Protein AF-A0A3Q9XRJ2-F1 (afdb_monomer)

Sequence (169 aa):
MLIQPLQMLGHSFYVAASRLKDELLIVVTNKNPKKAISSYKTRWEIETLFACLKTRGFCLEDTHLTYTDRIEKLIFALSIAFYWAYKLGNIAANVVPISIKKHGRKAKSLFRYGLDKIRKILLGTPRCFNLFLWLLKLFGPLLSSSIPKRFFYEKIIFRPVQRQMDKVK

Structure (mmCIF, N/CA/C/O backbone):
data_AF-A0A3Q9XRJ2-F1
#
_entry.id   AF-A0A3Q9XRJ2-F1
#
loop_
_atom_site.group_PDB
_atom_site.id
_atom_site.type_symbol
_atom_site.label_atom_id
_atom_site.label_alt_id
_atom_site.label_comp_id
_atom_site.label_asym_id
_atom_site.label_entity_id
_atom_site.label_seq_id
_atom_site.pdbx_PDB_ins_code
_atom_site.Cartn_x
_atom_site.Cartn_y
_atom_site.Cartn_z
_atom_site.occupancy
_atom_site.B_iso_or_equiv
_atom_site.auth_seq_id
_atom_site.auth_comp_id
_atom_site.auth_asym_id
_atom_site.auth_atom_id
_atom_site.pdbx_PDB_model_num
ATOM 1 N N . MET A 1 1 ? -18.369 5.147 24.229 1.00 54.75 1 MET A N 1
ATOM 2 C CA . MET A 1 1 ? -17.727 3.820 24.119 1.00 54.75 1 MET A CA 1
ATOM 3 C C . MET A 1 1 ? -18.483 2.893 25.044 1.00 54.75 1 MET A C 1
ATOM 5 O O . MET A 1 1 ? -18.573 3.226 26.218 1.00 54.75 1 MET A O 1
ATOM 9 N N . LEU A 1 2 ? -19.090 1.819 24.538 1.00 56.78 2 LEU A N 1
ATOM 10 C CA . LEU A 1 2 ? -19.786 0.876 25.415 1.00 56.78 2 LEU A CA 1
ATOM 11 C C . LEU A 1 2 ? -18.730 0.020 26.122 1.00 56.78 2 LEU A C 1
ATOM 13 O O . LEU A 1 2 ? -17.902 -0.615 25.473 1.00 56.78 2 LEU A O 1
ATOM 17 N N . ILE A 1 3 ? -18.701 0.106 27.452 1.00 62.06 3 ILE A N 1
ATOM 18 C CA . ILE A 1 3 ? -17.702 -0.566 28.299 1.00 62.06 3 ILE A CA 1
ATOM 19 C C . ILE A 1 3 ? -18.077 -2.044 28.491 1.00 62.06 3 ILE A C 1
ATOM 21 O O . ILE A 1 3 ? -17.208 -2.882 28.719 1.00 62.06 3 ILE A O 1
ATOM 25 N N . GLN A 1 4 ? -19.362 -2.370 28.342 1.00 76.25 4 GLN A N 1
ATOM 26 C CA . GLN A 1 4 ? -19.879 -3.725 28.475 1.00 76.25 4 GLN A CA 1
ATOM 27 C C . GLN A 1 4 ? -19.896 -4.450 27.119 1.00 76.25 4 GLN A C 1
ATOM 29 O O . GLN A 1 4 ? -20.241 -3.835 26.104 1.00 76.25 4 GLN A O 1
ATOM 34 N N . PRO A 1 5 ? -19.510 -5.738 27.087 1.00 81.06 5 PRO A N 1
ATOM 35 C CA . PRO A 1 5 ? -19.617 -6.556 25.889 1.00 81.06 5 PRO A CA 1
ATOM 36 C C . PRO A 1 5 ? -21.085 -6.796 25.512 1.00 81.06 5 PRO A C 1
ATOM 38 O O . PRO A 1 5 ? -21.906 -7.145 26.357 1.00 81.06 5 PRO A O 1
ATOM 41 N N . LEU A 1 6 ? -21.396 -6.634 24.228 1.00 85.62 6 LEU A N 1
ATOM 42 C CA . LEU A 1 6 ? -22.689 -6.938 23.630 1.00 85.62 6 LEU A CA 1
ATOM 43 C C . LEU A 1 6 ? -22.724 -8.408 23.196 1.00 85.62 6 LEU A C 1
ATOM 45 O O . LEU A 1 6 ? -21.796 -8.887 22.545 1.00 85.62 6 LEU A O 1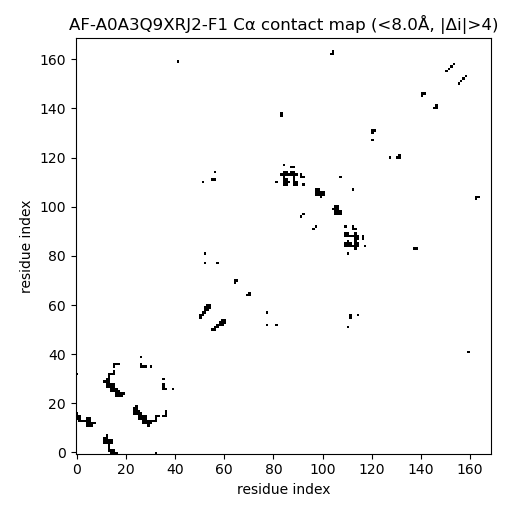
ATOM 49 N N . GLN A 1 7 ? -23.811 -9.104 23.517 1.00 87.88 7 GLN A N 1
ATOM 50 C CA . GLN A 1 7 ? -24.069 -10.458 23.030 1.00 87.88 7 GLN A CA 1
ATOM 51 C C . GLN A 1 7 ? -24.844 -10.389 21.711 1.00 87.88 7 GLN A C 1
ATOM 53 O O . GLN A 1 7 ? -25.928 -9.811 21.655 1.00 87.88 7 GLN A O 1
ATOM 58 N N . MET A 1 8 ? -24.302 -10.984 20.651 1.00 83.94 8 MET A N 1
ATOM 59 C CA . MET A 1 8 ? -24.989 -11.170 19.369 1.00 83.94 8 MET A CA 1
ATOM 60 C C . MET A 1 8 ? -24.726 -12.582 18.857 1.00 83.94 8 MET A C 1
ATOM 62 O O . MET A 1 8 ? -23.575 -13.001 18.777 1.00 83.94 8 MET A O 1
ATOM 66 N N . LEU A 1 9 ? -25.788 -13.306 18.487 1.00 85.69 9 LEU A N 1
ATOM 67 C CA . LEU A 1 9 ? -25.703 -14.659 17.913 1.00 85.69 9 LEU A CA 1
ATOM 68 C C . LEU A 1 9 ? -24.860 -15.642 18.759 1.00 85.69 9 LEU A C 1
ATOM 70 O O . LEU A 1 9 ? -24.121 -16.451 18.215 1.00 85.69 9 LEU A O 1
ATOM 74 N N . GLY A 1 10 ? -24.927 -15.548 20.092 1.00 88.12 10 GLY A N 1
ATOM 75 C CA . GLY A 1 10 ? -24.152 -16.406 21.003 1.00 88.12 10 GLY A CA 1
ATOM 76 C C . GLY A 1 10 ? -22.672 -16.029 21.152 1.00 88.12 10 GLY A C 1
ATOM 77 O O . GLY A 1 10 ? -21.912 -16.756 21.789 1.00 88.12 10 GLY A O 1
ATOM 78 N N . HIS A 1 11 ? -22.251 -14.893 20.591 1.00 87.69 11 HIS A N 1
ATOM 79 C CA . HIS A 1 11 ? -20.883 -14.399 20.675 1.00 87.69 11 HIS A CA 1
ATOM 80 C C . HIS A 1 11 ? -20.816 -13.013 21.329 1.00 87.69 11 HIS A C 1
ATOM 82 O O . HIS A 1 11 ? -21.692 -12.166 21.158 1.00 87.69 11 HIS A O 1
ATOM 88 N N . SER A 1 12 ? -19.728 -12.785 22.066 1.00 88.50 12 SER A N 1
ATOM 89 C CA . SER A 1 12 ? -19.450 -11.540 22.781 1.00 88.50 12 SER A CA 1
ATOM 90 C C . SER A 1 12 ? -18.613 -10.590 21.923 1.00 88.50 12 SER A C 1
ATOM 92 O O . SER A 1 12 ? -17.523 -10.950 21.466 1.00 88.50 12 SER A O 1
ATOM 94 N N . PHE A 1 13 ? -19.100 -9.365 21.729 1.00 90.81 13 PHE A N 1
ATOM 95 C CA . PHE A 1 13 ? -18.427 -8.325 20.956 1.00 90.81 13 PHE A CA 1
ATOM 96 C C . PHE A 1 13 ? -18.375 -7.002 21.710 1.00 90.81 13 PHE A C 1
ATOM 98 O O . PHE A 1 13 ? -19.227 -6.680 22.529 1.00 90.81 13 PHE A O 1
ATOM 105 N N . TYR A 1 14 ? -17.398 -6.177 21.366 1.00 91.06 14 TYR A N 1
ATOM 106 C CA . TYR A 1 14 ? -17.334 -4.788 21.783 1.00 91.06 14 TYR A CA 1
ATOM 107 C C . TYR A 1 14 ? -17.659 -3.863 20.616 1.00 91.06 14 TYR A C 1
ATOM 109 O O . TYR A 1 14 ? -17.304 -4.131 19.465 1.00 91.06 14 TYR A O 1
ATOM 117 N N . VAL A 1 15 ? -18.285 -2.732 20.934 1.00 90.31 15 VAL A N 1
ATOM 118 C CA . VAL A 1 15 ? -18.629 -1.697 19.959 1.00 90.31 15 VAL A CA 1
ATOM 119 C C . VAL A 1 15 ? -17.835 -0.432 20.259 1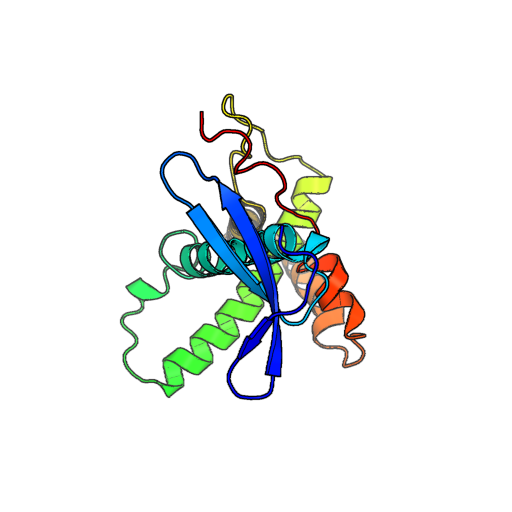.00 90.31 15 VAL A C 1
ATOM 121 O O . VAL A 1 15 ? -17.920 0.151 21.346 1.00 90.31 15 VAL A O 1
ATOM 124 N N . ALA A 1 16 ? -17.067 0.013 19.272 1.00 90.44 16 ALA A N 1
ATOM 125 C CA . ALA A 1 16 ? -16.423 1.315 19.277 1.00 90.44 16 ALA A CA 1
ATOM 126 C C . ALA A 1 16 ? -17.099 2.212 18.242 1.00 90.44 16 ALA A C 1
ATOM 128 O O . ALA A 1 16 ? -17.382 1.780 17.131 1.00 90.44 16 ALA A O 1
ATOM 129 N N . ALA A 1 17 ? -17.331 3.470 18.598 1.00 89.69 17 ALA A N 1
ATOM 130 C CA . ALA A 1 17 ? -17.894 4.455 17.690 1.00 89.69 17 ALA A CA 1
ATOM 131 C C . ALA A 1 17 ? -16.990 5.686 17.639 1.00 89.69 17 ALA A C 1
ATOM 133 O O . ALA A 1 17 ? -16.397 6.072 18.651 1.00 89.69 17 ALA A O 1
ATOM 134 N N . SER A 1 18 ? -16.878 6.293 16.464 1.00 88.75 18 SER A N 1
ATOM 135 C CA . SER A 1 18 ? -16.152 7.541 16.246 1.00 88.75 18 SER A CA 1
ATOM 136 C C . SER A 1 18 ? -16.951 8.416 15.291 1.00 88.75 18 SER A C 1
ATOM 138 O O . SER A 1 18 ? -17.490 7.926 14.302 1.00 88.75 18 SER A O 1
ATOM 140 N N . ARG A 1 19 ? -17.053 9.709 15.598 1.00 87.56 19 ARG A N 1
ATOM 141 C CA . ARG A 1 19 ? -17.748 10.662 14.736 1.00 87.56 19 ARG A CA 1
ATOM 142 C C . ARG A 1 19 ? -16.793 11.135 13.644 1.00 87.56 19 ARG A C 1
ATOM 144 O O . ARG A 1 19 ? -15.722 11.661 13.951 1.00 87.56 19 ARG A O 1
ATOM 151 N N . LEU A 1 20 ? -17.163 10.894 12.391 1.00 85.56 20 LEU A N 1
ATOM 152 C CA . LEU A 1 20 ? -16.567 11.541 11.227 1.00 85.56 20 LEU A CA 1
ATOM 153 C C . LEU A 1 20 ? -17.281 12.884 10.994 1.00 85.56 20 LEU A C 1
ATOM 155 O O . LEU A 1 20 ? -18.147 13.252 11.784 1.00 85.56 20 LEU A O 1
ATOM 159 N N . LYS A 1 21 ? -16.906 13.635 9.951 1.00 81.81 21 LYS A N 1
ATOM 160 C CA . LYS A 1 21 ? -17.477 14.968 9.689 1.00 81.81 21 LYS A CA 1
ATOM 161 C C . LYS A 1 21 ? -19.006 14.980 9.702 1.00 81.81 21 LYS A C 1
ATOM 163 O O . LYS A 1 21 ? -19.585 15.702 10.502 1.00 81.81 21 LYS A O 1
ATOM 168 N N . ASP A 1 22 ? -19.611 14.109 8.899 1.00 87.06 22 ASP A N 1
ATOM 169 C CA . ASP A 1 22 ? -21.066 14.072 8.709 1.00 87.06 22 ASP A CA 1
ATOM 170 C C . ASP A 1 22 ? -21.670 12.691 9.016 1.00 87.06 22 ASP A C 1
ATOM 172 O O . ASP A 1 22 ? -22.878 12.499 8.944 1.00 87.06 22 ASP A O 1
ATOM 176 N N . GLU A 1 23 ? -20.840 11.719 9.410 1.00 91.44 23 GLU A N 1
ATOM 177 C CA . GLU A 1 23 ? -21.240 10.318 9.565 1.00 91.44 23 GLU A CA 1
ATOM 178 C C . GLU A 1 23 ? -20.731 9.713 10.878 1.00 91.44 23 GLU A C 1
ATOM 180 O O . GLU A 1 23 ? -19.680 10.088 11.411 1.00 91.44 23 GLU A O 1
ATOM 185 N N . LEU A 1 24 ? -21.467 8.732 11.403 1.00 90.31 24 LEU A N 1
ATOM 186 C CA . LEU A 1 24 ? -21.053 7.949 12.563 1.00 90.31 24 LEU A CA 1
ATOM 187 C C . LEU A 1 24 ? -20.388 6.648 12.101 1.00 90.31 24 LEU A C 1
ATOM 189 O O . LEU A 1 24 ? -21.045 5.761 11.562 1.00 90.31 24 LEU A O 1
ATOM 193 N N . LEU A 1 25 ? -19.091 6.501 12.369 1.00 89.94 25 LEU A N 1
ATOM 194 C CA . LEU A 1 25 ? -18.378 5.247 12.149 1.00 89.94 25 LEU A CA 1
ATOM 195 C C . LEU A 1 25 ? -18.583 4.329 13.355 1.00 89.94 25 LEU A C 1
ATOM 197 O O . LEU A 1 25 ? -18.107 4.633 14.452 1.00 89.94 25 LEU A O 1
ATOM 201 N N . ILE A 1 26 ? -19.227 3.185 13.136 1.00 91.06 26 ILE A N 1
ATOM 202 C CA . ILE A 1 26 ? -19.395 2.123 14.132 1.00 91.06 26 ILE A CA 1
ATOM 203 C C . ILE A 1 26 ? -18.502 0.944 13.743 1.00 91.06 26 ILE A C 1
ATOM 205 O O . ILE A 1 26 ? -18.545 0.459 12.615 1.00 91.06 26 ILE A O 1
ATOM 209 N N . VAL A 1 27 ? -17.680 0.481 14.681 1.00 90.88 27 VAL A N 1
ATOM 210 C CA . VAL A 1 27 ? -16.786 -0.667 14.519 1.00 90.88 27 VAL A CA 1
ATOM 211 C C . VAL A 1 27 ? -17.128 -1.707 15.575 1.00 90.88 27 VAL A C 1
ATOM 213 O O . VAL A 1 27 ? -17.023 -1.446 16.775 1.00 90.88 27 VAL A O 1
ATOM 216 N N . VAL A 1 28 ? -17.492 -2.901 15.115 1.00 91.50 28 VAL A N 1
ATOM 217 C CA . VAL A 1 28 ? -17.709 -4.080 15.959 1.00 91.50 28 VAL A CA 1
ATOM 218 C C . VAL A 1 28 ? -16.421 -4.894 15.993 1.00 91.50 28 VAL A C 1
ATOM 220 O O . VAL A 1 28 ? -15.804 -5.146 14.956 1.00 91.50 28 VAL A O 1
ATOM 223 N N . THR A 1 29 ? -15.967 -5.282 17.181 1.00 89.31 29 THR A N 1
ATOM 224 C CA . THR A 1 29 ? -14.734 -6.057 17.334 1.00 89.31 29 THR A CA 1
ATOM 225 C C . THR A 1 29 ? -14.829 -7.059 18.477 1.00 89.31 29 THR A C 1
ATOM 227 O O . THR A 1 29 ? -15.423 -6.783 19.510 1.00 89.31 29 THR A O 1
ATOM 230 N N . ASN A 1 30 ? -14.184 -8.212 18.324 1.00 90.25 30 ASN A N 1
ATOM 231 C CA . ASN A 1 30 ? -13.944 -9.161 19.414 1.00 90.25 30 ASN A CA 1
ATOM 232 C C . ASN A 1 30 ? -12.640 -8.861 20.188 1.00 90.25 30 ASN A C 1
ATOM 234 O O . ASN A 1 30 ? -12.224 -9.644 21.036 1.00 90.25 30 ASN A O 1
ATOM 238 N N . LYS A 1 31 ? -11.956 -7.753 19.871 1.00 86.88 31 LYS A N 1
ATOM 239 C CA . LYS A 1 31 ? -10.696 -7.329 20.501 1.00 86.88 31 LYS A CA 1
ATOM 240 C C . LYS A 1 31 ? -10.913 -6.127 21.417 1.00 86.88 31 LYS A C 1
ATOM 242 O O . LYS A 1 31 ? -12.016 -5.615 21.560 1.00 86.88 31 LYS A O 1
ATOM 247 N N . ASN A 1 32 ? -9.820 -5.643 22.013 1.00 85.19 32 ASN A N 1
ATOM 248 C CA . ASN A 1 32 ? -9.839 -4.466 22.874 1.00 85.19 32 ASN A CA 1
ATOM 249 C C . ASN A 1 32 ? -10.471 -3.256 22.147 1.00 85.19 32 ASN A C 1
ATOM 251 O O . ASN A 1 32 ? -9.881 -2.750 21.181 1.00 85.19 32 ASN A O 1
ATOM 255 N N . PRO A 1 33 ? -11.610 -2.731 22.637 1.00 85.19 33 PRO A N 1
ATOM 256 C CA . PRO A 1 33 ? -12.341 -1.676 21.949 1.00 85.19 33 PRO A CA 1
ATOM 257 C C . PRO A 1 33 ? -11.552 -0.364 21.865 1.00 85.19 33 PRO A C 1
ATOM 259 O O . PRO A 1 33 ? -11.765 0.418 20.939 1.00 85.19 33 PRO A O 1
ATOM 262 N N . LYS A 1 34 ? -10.581 -0.127 22.766 1.00 86.38 34 LYS A N 1
ATOM 263 C CA . LYS A 1 34 ? -9.723 1.079 22.752 1.00 86.38 34 LYS A CA 1
ATOM 264 C C . LYS A 1 34 ? -8.860 1.166 21.500 1.00 86.38 34 LYS A C 1
ATOM 266 O O . LYS A 1 34 ? -8.523 2.261 21.061 1.00 86.38 34 LYS A O 1
ATOM 271 N N . LYS A 1 35 ? -8.519 0.019 20.911 1.00 88.06 35 LYS A N 1
ATOM 272 C CA . LYS A 1 35 ? -7.726 -0.068 19.679 1.00 88.06 35 LYS A CA 1
ATOM 273 C C . LYS A 1 35 ? -8.586 -0.316 18.437 1.00 88.06 35 LYS A C 1
ATOM 275 O O . LYS A 1 35 ? -8.052 -0.309 17.339 1.00 88.06 35 LYS A O 1
ATOM 280 N N . ALA A 1 36 ? -9.901 -0.498 18.575 1.00 89.19 36 ALA A N 1
ATOM 281 C CA . ALA A 1 36 ? -10.772 -0.875 17.461 1.00 89.19 36 ALA A CA 1
ATOM 282 C C . ALA A 1 36 ? -10.744 0.148 16.320 1.00 89.19 36 ALA A C 1
ATOM 284 O O . ALA A 1 36 ? -10.485 -0.210 15.176 1.00 89.19 36 ALA A O 1
ATOM 285 N N . ILE A 1 37 ? 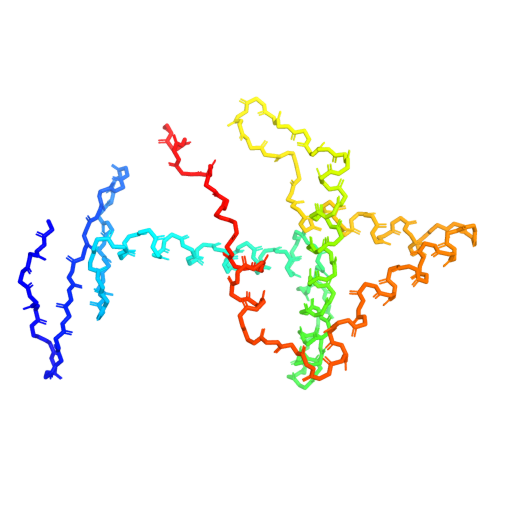-10.933 1.433 16.638 1.00 89.06 37 ILE A N 1
ATOM 286 C CA . ILE A 1 37 ? -10.931 2.507 15.636 1.00 89.06 37 ILE A CA 1
ATOM 287 C C . ILE A 1 37 ? -9.545 2.670 15.002 1.00 89.06 37 ILE A C 1
ATOM 289 O O . ILE A 1 37 ? -9.441 2.826 13.788 1.00 89.06 37 ILE A O 1
ATOM 293 N N . SER A 1 38 ? -8.466 2.620 15.792 1.00 87.12 38 SER A N 1
ATOM 294 C CA . SER A 1 38 ? -7.108 2.756 15.251 1.00 87.12 38 SER A CA 1
ATOM 295 C C . SER A 1 38 ? -6.720 1.573 14.366 1.00 87.12 38 SER A C 1
ATOM 297 O O . SER A 1 38 ? -6.127 1.785 13.314 1.00 87.12 38 SER A O 1
ATOM 299 N N . SER A 1 39 ? -7.107 0.352 14.733 1.00 87.25 39 SER A N 1
ATOM 300 C CA . SER A 1 39 ? -6.958 -0.826 13.880 1.00 87.25 39 SER A CA 1
ATOM 301 C C . SER A 1 39 ? -7.834 -0.739 12.632 1.00 87.25 39 SER A C 1
ATOM 303 O O . SER A 1 39 ? -7.371 -1.070 11.552 1.00 87.25 39 SER A O 1
ATOM 305 N N . TYR A 1 40 ? -9.065 -0.235 12.726 1.00 89.06 40 TYR A N 1
ATOM 306 C CA . TYR A 1 40 ? -9.929 -0.086 11.554 1.00 89.06 40 TYR A CA 1
ATOM 307 C C . TYR A 1 40 ? -9.359 0.901 10.525 1.00 89.06 40 TYR A C 1
ATOM 309 O O . TYR A 1 40 ? -9.543 0.723 9.323 1.00 89.06 40 TYR A O 1
ATOM 317 N N . LYS A 1 41 ? -8.587 1.905 10.964 1.00 85.00 41 LYS A N 1
ATOM 318 C CA . LYS A 1 41 ? -7.894 2.828 10.050 1.00 85.00 41 LYS A CA 1
ATOM 319 C C . LYS A 1 41 ? -6.906 2.120 9.116 1.00 85.00 41 LYS A C 1
ATOM 321 O O . LYS A 1 41 ? -6.728 2.598 7.999 1.00 85.00 41 LYS A O 1
ATOM 326 N N . THR A 1 42 ? -6.305 0.991 9.508 1.00 83.38 42 THR A N 1
ATOM 327 C CA . THR A 1 42 ? -5.382 0.258 8.619 1.00 83.38 42 THR A CA 1
ATOM 328 C C . THR A 1 42 ? -6.107 -0.420 7.453 1.00 83.38 42 THR A C 1
ATOM 330 O O . THR A 1 42 ? -5.475 -0.731 6.450 1.00 83.38 42 THR A O 1
ATOM 333 N N . ARG A 1 43 ? -7.443 -0.567 7.499 1.00 86.81 43 ARG A N 1
ATOM 334 C CA . ARG A 1 43 ? -8.253 -1.071 6.371 1.00 86.81 43 ARG A CA 1
ATOM 335 C C . ARG A 1 43 ? -8.003 -0.285 5.077 1.00 86.81 43 ARG A C 1
ATOM 337 O O . ARG A 1 43 ? -7.938 -0.876 4.002 1.00 86.81 43 ARG A O 1
ATOM 344 N N . TRP A 1 44 ? -7.807 1.032 5.180 1.00 81.25 44 TRP A N 1
ATOM 345 C CA . TRP A 1 44 ? -7.536 1.910 4.031 1.00 81.25 44 TRP A CA 1
ATOM 346 C C . TRP A 1 44 ? -6.219 1.598 3.302 1.00 81.25 44 TRP A C 1
ATOM 348 O O . TRP A 1 44 ? -6.020 2.023 2.160 1.00 81.25 44 TRP A O 1
ATOM 358 N N . GLU A 1 45 ? -5.305 0.845 3.915 1.00 83.50 45 GLU A N 1
ATOM 359 C CA . GLU A 1 45 ? -4.061 0.434 3.258 1.00 83.50 45 GLU A CA 1
ATOM 360 C C . GLU A 1 45 ? -4.336 -0.482 2.059 1.00 83.50 45 GLU A C 1
ATOM 362 O O . GLU A 1 45 ? -3.660 -0.369 1.034 1.00 83.50 45 GLU A O 1
ATOM 367 N N . ILE A 1 46 ? -5.389 -1.304 2.131 1.00 84.69 46 ILE A N 1
ATOM 368 C CA . ILE A 1 46 ? -5.806 -2.188 1.036 1.00 84.69 46 ILE A CA 1
ATOM 369 C C . ILE A 1 46 ? -6.293 -1.374 -0.172 1.00 84.69 46 ILE A C 1
ATOM 371 O O . ILE A 1 46 ? -5.925 -1.677 -1.304 1.00 84.69 46 ILE A O 1
ATOM 375 N N . GLU A 1 4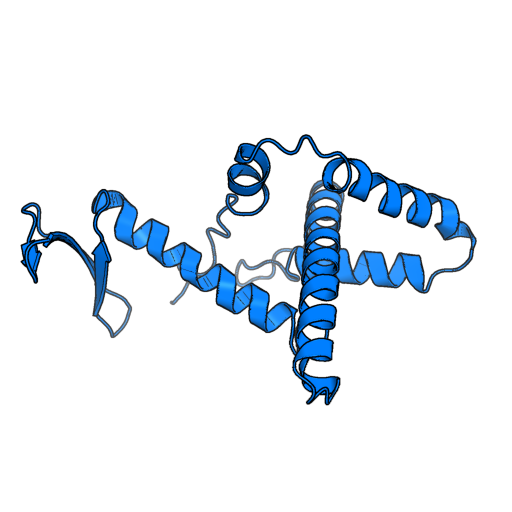7 ? -7.040 -0.286 0.045 1.00 87.56 47 GLU A N 1
ATOM 376 C CA . GLU A 1 47 ? -7.451 0.626 -1.037 1.00 87.56 47 GLU A CA 1
ATOM 377 C C . GLU A 1 47 ? -6.227 1.251 -1.723 1.00 87.56 47 GLU A C 1
ATOM 379 O O . GLU A 1 47 ? -6.173 1.399 -2.948 1.00 87.56 47 GLU A O 1
ATOM 384 N N . THR A 1 48 ? -5.194 1.569 -0.936 1.00 87.25 48 THR A N 1
ATOM 385 C CA . THR A 1 48 ? -3.934 2.084 -1.477 1.00 87.25 48 THR A CA 1
ATOM 386 C C . THR A 1 48 ? -3.223 1.036 -2.325 1.00 87.25 48 THR A C 1
ATOM 388 O O . THR A 1 48 ? -2.770 1.376 -3.423 1.00 87.25 48 THR A O 1
ATOM 391 N N . LEU A 1 49 ? -3.165 -0.212 -1.852 1.00 88.75 49 LEU A N 1
ATOM 392 C CA . LEU A 1 49 ? -2.598 -1.347 -2.578 1.00 88.75 49 LEU A CA 1
ATOM 393 C C . LEU A 1 49 ? -3.334 -1.584 -3.900 1.00 88.75 49 LEU A C 1
ATOM 395 O O . LEU A 1 49 ? -2.688 -1.591 -4.946 1.00 88.75 49 LEU A O 1
ATOM 399 N N . PHE A 1 50 ? -4.667 -1.673 -3.890 1.00 89.44 50 PHE A N 1
ATOM 400 C CA . PHE A 1 50 ? -5.445 -1.872 -5.116 1.00 89.44 50 PHE A CA 1
ATOM 401 C C . PHE A 1 50 ? -5.240 -0.746 -6.119 1.00 89.44 50 PHE A C 1
ATOM 403 O O . PHE A 1 50 ? -5.008 -1.000 -7.299 1.00 89.44 50 PHE A O 1
ATOM 410 N N . ALA A 1 51 ? -5.230 0.503 -5.665 1.00 89.44 51 ALA A N 1
ATOM 411 C CA . ALA A 1 51 ? -4.966 1.614 -6.562 1.00 89.44 51 ALA A CA 1
ATOM 412 C C . ALA A 1 51 ? -3.532 1.582 -7.137 1.00 89.44 51 ALA A C 1
ATOM 414 O O . ALA A 1 51 ? -3.329 2.031 -8.262 1.00 89.44 51 ALA A O 1
ATOM 415 N N . CYS A 1 52 ? -2.539 1.056 -6.407 1.00 91.81 52 CYS A N 1
ATOM 416 C CA . CYS A 1 52 ? -1.182 0.826 -6.924 1.00 91.81 52 CYS A CA 1
ATOM 417 C C . CYS A 1 52 ? -1.103 -0.326 -7.940 1.00 91.81 52 CYS A C 1
ATOM 419 O O . CYS A 1 52 ? -0.310 -0.234 -8.876 1.00 91.81 52 CYS A O 1
ATOM 421 N N . LEU A 1 53 ? -1.903 -1.383 -7.781 1.00 90.50 53 LEU A N 1
ATOM 422 C CA . LEU A 1 53 ? -1.994 -2.472 -8.763 1.00 90.50 53 LEU A CA 1
ATOM 423 C C . LEU A 1 53 ? -2.668 -2.015 -10.065 1.00 90.50 53 LEU A C 1
ATOM 425 O O . LEU A 1 53 ? -2.257 -2.414 -11.150 1.00 90.50 53 LEU A O 1
ATOM 429 N N . LYS A 1 54 ? -3.666 -1.139 -9.953 1.00 89.81 54 LYS A N 1
ATOM 430 C CA . LYS A 1 54 ? -4.397 -0.543 -11.076 1.00 89.81 54 LYS A CA 1
ATOM 431 C C . LYS A 1 54 ? -3.633 0.663 -11.653 1.00 89.81 54 LYS A C 1
ATOM 433 O O . LYS A 1 54 ? -2.414 0.635 -11.834 1.00 89.81 54 LYS A O 1
ATOM 438 N N . THR A 1 55 ? -4.336 1.763 -11.893 1.00 87.69 55 THR A N 1
ATOM 439 C CA . THR A 1 55 ? -3.865 2.963 -12.599 1.00 87.69 55 THR A CA 1
ATOM 440 C C . THR A 1 55 ? -2.689 3.692 -11.936 1.00 87.69 55 THR A C 1
ATOM 442 O O . THR A 1 55 ? -1.907 4.364 -12.611 1.00 87.69 55 THR A O 1
ATOM 445 N N . ARG A 1 56 ? -2.482 3.566 -10.613 1.00 85.94 56 ARG A N 1
ATOM 446 C CA . ARG A 1 56 ? -1.374 4.256 -9.918 1.00 85.94 56 ARG A CA 1
ATOM 447 C C . ARG A 1 56 ? -0.072 3.462 -9.879 1.00 85.94 56 ARG A C 1
ATOM 449 O O . ARG A 1 56 ? 0.849 3.909 -9.181 1.00 85.94 56 ARG A O 1
ATOM 456 N N . GLY A 1 57 ? 0.072 2.374 -10.625 1.00 91.25 57 GLY A N 1
ATOM 457 C CA . GLY A 1 57 ? 1.344 1.655 -10.691 1.00 91.25 57 GLY A CA 1
ATOM 458 C C . GLY A 1 57 ? 1.448 0.690 -11.856 1.00 91.25 57 GLY A C 1
ATOM 459 O O . GLY A 1 57 ? 2.069 1.036 -12.861 1.00 91.25 57 GLY A O 1
ATOM 460 N N . PHE A 1 58 ? 0.916 -0.516 -11.670 1.00 90.81 58 PHE A N 1
ATOM 461 C CA . PHE A 1 58 ? 1.126 -1.639 -12.586 1.00 90.81 58 PHE A CA 1
ATOM 462 C C . PHE A 1 58 ? 0.126 -1.723 -13.737 1.00 90.81 58 PHE A C 1
ATOM 464 O O . PHE A 1 58 ? 0.354 -2.523 -14.636 1.00 90.81 58 PHE A O 1
ATOM 471 N N . CYS A 1 59 ? -0.921 -0.893 -13.738 1.00 91.88 59 CYS A N 1
ATOM 472 C CA . CYS A 1 59 ? -1.905 -0.840 -14.818 1.00 91.88 59 CYS A CA 1
ATOM 473 C C . CYS A 1 59 ? -2.563 -2.204 -15.083 1.00 91.88 59 CYS A C 1
ATOM 475 O O . CYS A 1 59 ? -2.790 -2.576 -16.227 1.00 91.88 59 CYS A O 1
ATOM 477 N N . LEU A 1 60 ? -2.867 -2.967 -14.023 1.00 90.38 60 LEU A N 1
ATOM 478 C CA . LEU A 1 60 ? -3.429 -4.319 -14.149 1.00 90.38 60 LEU A CA 1
ATOM 479 C C . LEU A 1 60 ? -4.706 -4.361 -15.012 1.00 90.38 60 LEU A C 1
ATOM 481 O O . LEU A 1 60 ? -4.893 -5.307 -15.769 1.00 90.38 60 LEU A O 1
ATOM 485 N N . GLU A 1 61 ? -5.549 -3.331 -14.940 1.00 89.31 61 GLU A N 1
ATOM 486 C CA . GLU A 1 61 ? -6.794 -3.235 -15.719 1.00 89.31 61 GLU A CA 1
ATOM 487 C C . GLU A 1 61 ? -6.550 -3.086 -17.233 1.00 89.31 61 GLU A C 1
ATOM 489 O O . GLU A 1 61 ? -7.372 -3.543 -18.021 1.00 89.31 61 GLU A O 1
ATOM 494 N N . ASP A 1 62 ? -5.387 -2.568 -17.642 1.00 91.44 62 ASP A N 1
ATOM 495 C CA . ASP A 1 62 ? -5.025 -2.359 -19.053 1.00 91.44 62 ASP A CA 1
ATOM 496 C C . ASP A 1 62 ? -4.519 -3.654 -19.725 1.00 91.44 62 ASP A C 1
ATOM 498 O O . ASP A 1 62 ? -4.244 -3.686 -20.922 1.00 91.44 62 ASP A O 1
ATOM 502 N N . THR A 1 63 ? -4.368 -4.748 -18.966 1.00 87.50 63 THR A N 1
ATOM 503 C CA . THR A 1 63 ? -3.853 -6.026 -19.493 1.00 87.50 63 THR A CA 1
ATOM 504 C C . THR A 1 63 ? -4.892 -6.834 -20.274 1.00 87.50 63 THR A C 1
ATOM 506 O O . THR A 1 63 ? -4.521 -7.799 -20.940 1.00 87.50 63 THR A O 1
ATOM 509 N N . HIS A 1 64 ? -6.181 -6.475 -20.177 1.00 89.81 64 HIS A N 1
ATOM 510 C CA . HIS A 1 64 ? -7.320 -7.179 -20.790 1.00 89.81 64 HIS A CA 1
ATOM 511 C C . HIS A 1 64 ? -7.349 -8.704 -20.545 1.00 89.81 64 HIS A C 1
ATOM 513 O O . HIS A 1 64 ? -7.967 -9.455 -21.301 1.00 89.81 64 HIS A O 1
ATOM 519 N N . LEU A 1 65 ? -6.689 -9.192 -19.487 1.00 89.88 65 LEU A N 1
ATOM 520 C CA . LEU A 1 65 ? -6.695 -10.611 -19.141 1.00 89.88 65 LEU A CA 1
ATOM 521 C C . LEU A 1 65 ? -8.071 -11.023 -18.617 1.00 89.88 65 LEU A C 1
ATOM 523 O O . LEU A 1 65 ? -8.553 -10.483 -17.627 1.00 89.88 65 LEU A O 1
ATOM 527 N N . THR A 1 66 ? -8.667 -12.023 -19.261 1.00 91.06 66 THR A N 1
ATOM 528 C CA . THR A 1 66 ? -9.984 -12.573 -18.904 1.00 91.06 66 THR A CA 1
ATOM 529 C C . THR A 1 66 ? -9.903 -13.963 -18.271 1.00 91.06 66 THR A C 1
ATOM 531 O O . THR A 1 66 ? -10.778 -14.342 -17.499 1.00 91.06 66 THR A O 1
ATOM 534 N N . TYR A 1 67 ? -8.841 -14.723 -18.555 1.00 94.38 67 TYR A N 1
ATOM 535 C CA . TYR A 1 67 ? -8.649 -16.079 -18.036 1.00 94.38 67 TYR A CA 1
ATOM 536 C C . TYR A 1 67 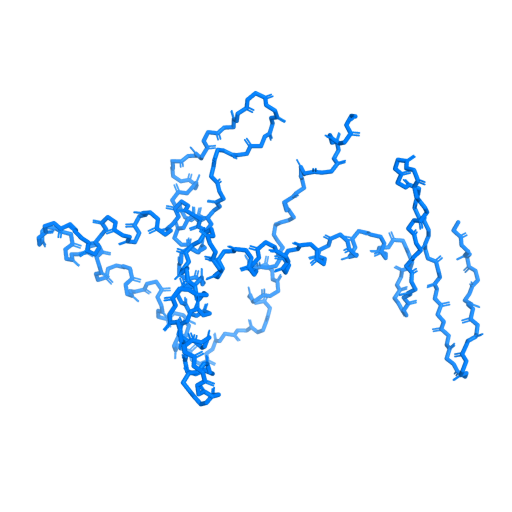? -8.176 -16.070 -16.578 1.00 94.38 67 TYR A C 1
ATOM 538 O O . TYR A 1 67 ? -7.102 -15.538 -16.276 1.00 94.38 67 TYR A O 1
ATOM 546 N N . THR A 1 68 ? -8.929 -16.730 -15.695 1.00 92.25 68 THR A N 1
ATOM 547 C CA . THR A 1 68 ? -8.676 -16.807 -14.244 1.00 92.25 68 THR A CA 1
ATOM 548 C C . THR A 1 68 ? -7.267 -17.286 -13.909 1.00 92.25 68 THR A C 1
ATOM 550 O O . THR A 1 68 ? -6.565 -16.618 -13.153 1.00 92.25 68 THR A O 1
ATOM 553 N N . ASP A 1 69 ? -6.792 -18.352 -14.554 1.00 93.62 69 ASP A N 1
ATOM 554 C CA . ASP A 1 69 ? -5.469 -18.934 -14.280 1.00 93.62 69 ASP A CA 1
ATOM 555 C C . ASP A 1 69 ? -4.322 -17.971 -14.625 1.00 93.62 69 ASP A C 1
ATOM 557 O O . ASP A 1 69 ? -3.237 -18.014 -14.039 1.00 93.62 69 ASP A O 1
ATOM 561 N N . ARG A 1 70 ? -4.535 -17.086 -15.608 1.00 92.81 70 ARG A N 1
ATOM 562 C CA . ARG A 1 70 ? -3.551 -16.062 -15.992 1.00 92.81 70 ARG A CA 1
ATOM 563 C C . ARG A 1 70 ? -3.595 -14.881 -15.034 1.00 92.81 70 ARG A C 1
ATOM 565 O O . ARG A 1 70 ? -2.541 -14.346 -14.694 1.00 92.81 70 ARG A O 1
ATOM 572 N N . ILE A 1 71 ? -4.791 -14.499 -14.591 1.00 92.69 71 ILE A N 1
ATOM 573 C CA . ILE A 1 71 ? -4.990 -13.445 -13.592 1.00 92.69 71 ILE A CA 1
ATOM 574 C C . ILE A 1 71 ? -4.326 -13.846 -12.274 1.00 92.69 71 ILE A C 1
ATOM 576 O O . ILE A 1 71 ? -3.607 -13.035 -11.697 1.00 92.69 71 ILE A O 1
ATOM 580 N N . GLU A 1 72 ? -4.488 -15.094 -11.832 1.00 92.88 72 GLU A N 1
ATOM 581 C CA . GLU A 1 72 ? -3.840 -15.608 -10.622 1.00 92.88 72 GLU A CA 1
ATOM 582 C C . GLU A 1 72 ? -2.313 -15.469 -10.704 1.00 92.88 72 GLU A C 1
ATOM 584 O O . GLU A 1 72 ? -1.687 -14.841 -9.843 1.00 92.88 72 GLU A O 1
ATOM 589 N N . LYS A 1 73 ? -1.713 -15.968 -11.792 1.00 93.25 73 LYS A N 1
ATOM 590 C CA . LYS A 1 73 ? -0.264 -15.870 -12.033 1.00 93.25 73 LYS A CA 1
ATOM 591 C C . LYS A 1 73 ? 0.208 -14.417 -12.101 1.00 93.25 73 LYS A C 1
ATOM 593 O O . LYS A 1 73 ? 1.266 -14.089 -11.558 1.00 93.25 73 LYS A O 1
ATOM 598 N N . LEU A 1 74 ? -0.572 -13.534 -12.727 1.00 93.06 74 LEU A N 1
ATOM 599 C CA . LEU A 1 74 ? -0.257 -12.109 -12.791 1.00 93.06 74 LEU A CA 1
ATOM 600 C C . LEU A 1 74 ? -0.310 -11.464 -11.402 1.00 93.06 74 LEU A C 1
ATOM 602 O O . LEU A 1 74 ? 0.629 -10.767 -11.029 1.00 93.06 74 LEU A O 1
ATOM 606 N N . ILE A 1 75 ? -1.364 -11.697 -10.619 1.00 91.56 75 ILE A N 1
ATOM 607 C CA . ILE A 1 75 ? -1.496 -11.145 -9.262 1.00 91.56 75 ILE A CA 1
ATOM 608 C C . ILE A 1 75 ? -0.346 -11.629 -8.378 1.00 91.56 75 ILE A C 1
ATOM 610 O O . ILE A 1 75 ? 0.214 -10.834 -7.616 1.00 91.56 75 ILE A O 1
ATOM 614 N N . PHE A 1 76 ? 0.053 -12.896 -8.505 1.00 91.81 76 PHE A N 1
ATOM 615 C CA . PHE A 1 76 ? 1.217 -13.433 -7.807 1.00 91.81 76 PHE A CA 1
ATOM 616 C C . PHE A 1 76 ? 2.494 -12.662 -8.172 1.00 91.81 76 PHE A C 1
ATOM 618 O O . PHE A 1 76 ? 3.167 -12.119 -7.291 1.00 91.81 76 PHE A O 1
ATOM 625 N N . ALA A 1 77 ? 2.782 -12.516 -9.468 1.00 91.50 77 ALA A N 1
ATOM 626 C CA . ALA A 1 77 ? 3.936 -11.755 -9.946 1.00 91.50 77 ALA A CA 1
ATOM 627 C C . ALA A 1 77 ? 3.899 -10.282 -9.490 1.00 91.50 77 ALA A C 1
ATOM 629 O O . ALA A 1 77 ? 4.905 -9.743 -9.018 1.00 91.50 77 ALA A O 1
ATOM 630 N N . LEU A 1 78 ? 2.734 -9.634 -9.563 1.00 92.31 78 LEU A N 1
ATOM 631 C CA . LEU A 1 78 ? 2.548 -8.250 -9.128 1.00 92.31 78 LEU A CA 1
ATOM 632 C C . LEU A 1 78 ? 2.705 -8.074 -7.620 1.00 92.31 78 LEU A C 1
ATOM 634 O O . LEU A 1 78 ? 3.219 -7.045 -7.190 1.00 92.31 78 LEU A O 1
ATOM 638 N N . SER A 1 79 ? 2.309 -9.056 -6.812 1.00 91.44 79 SER A N 1
ATOM 639 C CA . SER A 1 79 ? 2.492 -9.014 -5.356 1.00 91.44 79 SER A CA 1
ATOM 640 C C . SER A 1 79 ? 3.977 -8.983 -4.996 1.00 91.44 79 SER A C 1
ATOM 642 O O . SER A 1 79 ? 4.412 -8.182 -4.162 1.00 91.44 79 SER A O 1
ATOM 644 N N . ILE A 1 80 ? 4.781 -9.789 -5.691 1.00 89.56 80 ILE A N 1
ATOM 645 C CA . ILE A 1 80 ? 6.234 -9.799 -5.526 1.00 89.56 80 ILE A CA 1
ATOM 646 C C . ILE A 1 80 ? 6.833 -8.462 -6.004 1.00 89.56 80 ILE A C 1
ATOM 648 O O . ILE A 1 80 ? 7.590 -7.817 -5.270 1.00 89.56 80 ILE A O 1
ATOM 652 N N . ALA A 1 81 ? 6.447 -7.992 -7.194 1.00 90.94 81 ALA A N 1
ATOM 653 C CA . ALA A 1 81 ? 6.915 -6.716 -7.735 1.00 90.94 81 ALA A CA 1
ATOM 654 C C . ALA A 1 81 ? 6.530 -5.521 -6.840 1.00 90.94 81 ALA A C 1
ATOM 656 O O . ALA A 1 81 ? 7.317 -4.585 -6.658 1.00 90.94 81 ALA A O 1
ATOM 657 N N . PHE A 1 82 ? 5.337 -5.555 -6.238 1.00 91.50 82 PHE A N 1
ATOM 658 C CA . PHE A 1 82 ? 4.864 -4.550 -5.292 1.00 91.50 82 PHE A CA 1
ATOM 659 C C . PHE A 1 82 ? 5.767 -4.480 -4.066 1.00 91.50 82 PHE A C 1
ATOM 661 O O . PHE A 1 82 ? 6.201 -3.389 -3.681 1.00 91.50 82 PHE A O 1
ATOM 668 N N . TYR A 1 83 ? 6.093 -5.635 -3.483 1.00 89.56 83 TYR A N 1
ATOM 669 C CA . TYR A 1 83 ? 7.004 -5.707 -2.348 1.00 89.56 83 TYR A CA 1
ATOM 670 C C . TYR A 1 83 ? 8.377 -5.107 -2.683 1.00 89.56 83 TYR A C 1
ATOM 672 O O . TYR A 1 83 ? 8.913 -4.331 -1.885 1.00 89.56 83 TYR A O 1
ATOM 680 N N . TRP A 1 84 ? 8.929 -5.384 -3.870 1.00 88.62 84 TRP A N 1
ATOM 681 C CA . TRP A 1 84 ? 10.206 -4.794 -4.292 1.00 88.62 84 TRP A CA 1
ATOM 682 C C . TRP A 1 84 ? 10.135 -3.281 -4.412 1.00 88.62 84 TRP A C 1
ATOM 684 O O . TRP A 1 84 ? 10.976 -2.580 -3.848 1.00 88.62 84 TRP A O 1
ATOM 694 N N . ALA 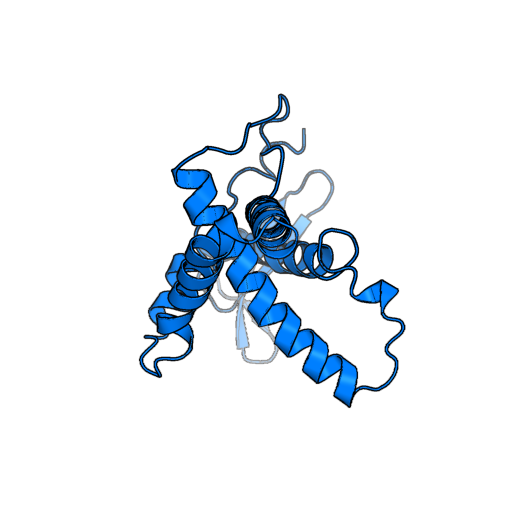A 1 85 ? 9.120 -2.773 -5.111 1.00 92.38 85 ALA A N 1
ATOM 695 C CA . ALA A 1 85 ? 8.922 -1.340 -5.273 1.00 92.38 85 ALA A CA 1
ATOM 696 C C . ALA A 1 85 ? 8.756 -0.655 -3.909 1.00 92.38 85 ALA A C 1
ATOM 698 O O . ALA A 1 85 ? 9.369 0.380 -3.652 1.00 92.38 85 ALA A O 1
ATOM 699 N N . TYR A 1 86 ? 8.003 -1.255 -2.990 1.00 91.19 86 TYR A N 1
ATOM 700 C CA . TYR A 1 86 ? 7.848 -0.721 -1.642 1.00 91.19 86 TYR A CA 1
ATOM 701 C C . TYR A 1 86 ? 9.167 -0.717 -0.855 1.00 91.19 86 TYR A C 1
ATOM 703 O O . TYR A 1 86 ? 9.554 0.319 -0.306 1.00 91.19 86 TYR A O 1
ATOM 711 N N . LYS A 1 87 ? 9.890 -1.844 -0.822 1.00 89.25 87 LYS A N 1
ATOM 712 C CA . LYS A 1 87 ? 11.144 -1.985 -0.065 1.00 89.25 87 LYS A CA 1
ATOM 713 C C . LYS A 1 87 ? 12.239 -1.072 -0.609 1.00 89.25 87 LYS A C 1
ATOM 715 O O . LYS A 1 87 ? 12.881 -0.373 0.177 1.00 89.25 87 LYS A O 1
ATOM 720 N N . LEU A 1 88 ? 12.412 -1.016 -1.931 1.00 89.25 88 LEU A N 1
ATOM 721 C CA . LEU A 1 88 ? 13.364 -0.103 -2.561 1.00 89.25 88 LEU A CA 1
ATOM 722 C C . LEU A 1 88 ? 12.984 1.352 -2.298 1.00 89.25 88 LEU A C 1
ATOM 724 O O . LEU A 1 88 ? 13.845 2.155 -1.953 1.00 89.25 88 LEU A O 1
ATOM 728 N N . GLY A 1 89 ? 11.698 1.687 -2.407 1.00 91.56 89 GLY A N 1
ATOM 729 C CA . GLY A 1 89 ? 11.196 3.020 -2.102 1.00 91.56 89 GLY A CA 1
ATOM 730 C C . GLY A 1 89 ? 11.456 3.435 -0.657 1.00 91.56 89 GLY A C 1
ATOM 731 O O . GLY A 1 89 ? 11.836 4.576 -0.416 1.00 91.56 89 GLY A O 1
ATOM 732 N N . ASN A 1 90 ? 11.311 2.514 0.298 1.00 91.00 90 ASN A N 1
ATOM 733 C CA . ASN A 1 90 ? 11.609 2.756 1.708 1.00 91.00 90 ASN A CA 1
ATOM 734 C C . ASN A 1 90 ? 13.106 3.013 1.948 1.00 91.00 90 ASN A C 1
ATOM 736 O O . ASN A 1 90 ? 13.460 3.998 2.589 1.00 91.00 90 ASN A O 1
ATOM 740 N N . ILE A 1 91 ? 13.986 2.176 1.386 1.00 87.81 91 ILE A N 1
ATOM 741 C CA . ILE A 1 91 ? 15.445 2.365 1.483 1.00 87.81 91 ILE A CA 1
ATOM 742 C C . ILE A 1 91 ? 15.849 3.688 0.830 1.00 87.81 91 ILE A C 1
ATOM 744 O O . ILE A 1 91 ? 16.520 4.511 1.447 1.00 87.81 91 ILE A O 1
ATOM 748 N N . ALA A 1 92 ? 15.390 3.925 -0.398 1.00 89.12 92 ALA A N 1
ATOM 749 C CA . ALA A 1 92 ? 15.713 5.132 -1.140 1.00 89.12 92 ALA A CA 1
ATOM 750 C C . ALA A 1 92 ? 15.189 6.389 -0.439 1.00 89.12 92 ALA A C 1
ATOM 752 O O . ALA A 1 92 ? 15.846 7.421 -0.509 1.00 89.12 92 ALA A O 1
ATOM 753 N N . ALA A 1 93 ? 14.033 6.323 0.229 1.00 91.62 93 ALA A N 1
ATOM 754 C CA . ALA A 1 93 ? 13.469 7.448 0.972 1.00 91.62 93 ALA A CA 1
ATOM 755 C C . ALA A 1 93 ? 14.228 7.752 2.273 1.00 91.62 93 ALA A C 1
ATOM 757 O O . ALA A 1 93 ? 14.151 8.881 2.749 1.00 91.62 93 ALA A O 1
ATOM 758 N N . ASN A 1 94 ? 14.947 6.778 2.841 1.00 90.12 94 ASN A N 1
ATOM 759 C CA . ASN A 1 94 ? 15.832 7.015 3.985 1.00 90.12 94 ASN A CA 1
ATOM 760 C C . ASN A 1 94 ? 17.133 7.714 3.570 1.00 90.12 94 ASN A C 1
ATOM 762 O O . ASN A 1 94 ? 17.694 8.455 4.366 1.00 90.12 94 ASN A O 1
ATOM 766 N N . VAL A 1 95 ? 17.599 7.498 2.334 1.00 90.19 95 VAL A N 1
ATOM 767 C CA . VAL A 1 95 ? 18.797 8.164 1.789 1.00 90.19 95 VAL A CA 1
ATOM 768 C C . VAL A 1 95 ? 18.446 9.530 1.199 1.00 90.19 95 VAL A C 1
ATOM 770 O O . VAL A 1 95 ? 19.087 10.529 1.499 1.00 90.19 95 VAL A O 1
ATOM 773 N N . VAL A 1 96 ? 17.407 9.580 0.363 1.00 90.88 96 VAL A N 1
ATOM 774 C CA . VAL A 1 96 ? 16.896 10.801 -0.268 1.00 90.88 96 VAL A CA 1
ATOM 775 C C . VAL A 1 96 ? 15.411 10.934 0.069 1.00 90.88 96 VAL A C 1
ATOM 777 O O . VAL A 1 96 ? 14.573 10.295 -0.585 1.00 90.88 96 VAL A O 1
ATOM 780 N N . PRO A 1 97 ? 15.067 11.749 1.083 1.00 91.25 97 PRO A N 1
ATOM 781 C CA . PRO A 1 97 ? 13.694 11.933 1.522 1.00 91.25 97 PRO A CA 1
ATOM 782 C C . PRO A 1 97 ? 12.770 12.431 0.410 1.00 91.25 97 PRO A C 1
ATOM 784 O O . PRO A 1 97 ? 13.100 13.319 -0.373 1.00 91.25 97 PRO A O 1
ATOM 787 N N . ILE A 1 98 ? 11.558 11.876 0.368 1.00 91.62 98 ILE A N 1
ATOM 788 C CA . ILE A 1 98 ? 10.510 12.341 -0.543 1.00 91.62 98 ILE A CA 1
ATOM 789 C C . ILE A 1 98 ? 9.999 13.693 -0.042 1.00 91.62 98 ILE A C 1
ATOM 791 O O . ILE A 1 98 ? 9.567 13.799 1.109 1.00 91.62 98 ILE A O 1
ATOM 795 N N . SER A 1 99 ? 9.979 14.696 -0.922 1.00 90.88 99 SER A N 1
ATOM 796 C CA . SER A 1 99 ? 9.492 16.034 -0.589 1.00 90.88 99 SER A CA 1
ATOM 797 C C . SER A 1 99 ? 8.051 16.013 -0.070 1.00 90.88 99 SER A C 1
ATOM 799 O O . SER A 1 99 ? 7.186 15.267 -0.549 1.00 90.88 99 SER A O 1
ATOM 801 N N . ILE A 1 100 ? 7.784 16.845 0.935 1.00 92.38 100 ILE A N 1
ATOM 802 C CA . ILE A 1 100 ? 6.450 17.039 1.502 1.00 92.38 100 ILE A CA 1
ATOM 803 C C . ILE A 1 100 ? 5.864 18.298 0.868 1.00 92.38 100 ILE A C 1
ATOM 805 O O . ILE A 1 100 ? 6.470 19.365 0.910 1.00 92.38 100 ILE A O 1
ATOM 809 N N . LYS A 1 101 ? 4.690 18.175 0.249 1.00 90.56 101 LYS A N 1
ATOM 810 C CA . LYS A 1 101 ? 3.994 19.310 -0.375 1.00 90.56 101 LYS A CA 1
ATOM 811 C C . LYS A 1 101 ? 3.303 20.178 0.686 1.00 90.56 101 LYS A C 1
ATOM 813 O O . LYS A 1 101 ? 3.070 19.717 1.801 1.00 90.56 101 LYS A O 1
ATOM 818 N N . LYS A 1 102 ? 2.877 21.396 0.315 1.00 87.88 102 LYS A N 1
ATOM 819 C CA . LYS A 1 102 ? 2.215 22.384 1.205 1.00 87.88 102 LYS A CA 1
ATOM 820 C C . LYS A 1 102 ? 1.041 21.813 2.022 1.00 87.88 102 LYS A C 1
ATOM 822 O O . LYS A 1 102 ? 0.856 22.156 3.183 1.00 87.88 102 LYS A O 1
ATOM 827 N N . HIS A 1 103 ? 0.284 20.870 1.459 1.00 84.12 103 HIS A N 1
ATOM 828 C CA . HIS A 1 103 ? -0.820 20.193 2.153 1.00 84.12 103 HIS A CA 1
ATOM 829 C C . HIS A 1 103 ? -0.368 19.176 3.230 1.00 84.12 103 HIS A C 1
ATOM 831 O O . HIS A 1 103 ? -1.199 18.628 3.952 1.00 84.12 103 HIS A O 1
ATOM 837 N N . GLY A 1 104 ? 0.934 18.926 3.396 1.00 82.38 104 GLY A N 1
ATOM 838 C CA . GLY A 1 104 ? 1.504 18.039 4.420 1.00 82.38 104 GLY A CA 1
ATOM 839 C C . GLY A 1 104 ? 1.612 16.566 4.013 1.00 82.38 104 GLY A C 1
ATOM 840 O O . GLY A 1 104 ? 1.953 15.727 4.844 1.00 82.38 104 GLY A O 1
ATOM 841 N N . ARG A 1 105 ? 1.340 16.232 2.742 1.00 81.81 105 ARG A N 1
ATOM 842 C CA . ARG A 1 105 ? 1.476 14.860 2.216 1.00 81.81 105 ARG A CA 1
ATOM 843 C C . ARG A 1 105 ? 2.740 14.749 1.362 1.00 81.81 105 ARG A C 1
ATOM 845 O O . ARG A 1 105 ? 3.132 15.716 0.705 1.00 81.81 105 ARG A O 1
ATOM 852 N N . LYS A 1 106 ? 3.355 13.561 1.358 1.00 87.56 106 LYS A N 1
ATOM 853 C CA . LYS A 1 106 ? 4.491 13.248 0.479 1.00 87.56 106 LYS A CA 1
ATOM 854 C C . LYS A 1 106 ? 4.088 13.444 -0.983 1.00 87.56 106 LYS A C 1
ATOM 856 O O . LYS A 1 106 ? 2.972 13.098 -1.366 1.00 87.56 106 LYS A O 1
ATOM 861 N N . ALA A 1 107 ? 5.003 13.961 -1.797 1.00 89.19 107 ALA A N 1
ATOM 862 C CA . ALA A 1 107 ? 4.776 14.154 -3.226 1.00 89.19 107 ALA A CA 1
ATOM 863 C C . ALA A 1 107 ? 4.561 12.830 -3.982 1.00 89.19 107 ALA A C 1
ATOM 865 O O . ALA A 1 107 ? 3.840 12.810 -4.976 1.00 89.19 107 ALA A O 1
ATOM 866 N N . LYS A 1 108 ? 5.163 11.735 -3.499 1.00 89.69 108 LYS A N 1
ATOM 867 C CA . LYS A 1 108 ? 5.014 10.370 -4.022 1.00 89.69 108 LYS A CA 1
ATOM 868 C C . LYS A 1 108 ? 4.822 9.379 -2.870 1.00 89.69 108 LYS A C 1
ATOM 870 O O . LYS A 1 108 ? 5.339 9.594 -1.772 1.00 89.69 108 LYS A O 1
ATOM 875 N N . SER A 1 109 ? 4.096 8.286 -3.113 1.00 90.31 109 SER A N 1
ATOM 876 C CA . SER A 1 109 ? 4.092 7.146 -2.187 1.00 90.31 109 SER A CA 1
ATOM 877 C C . SER A 1 109 ? 5.455 6.443 -2.204 1.00 90.31 109 SER A C 1
ATOM 879 O O . SER A 1 109 ? 6.205 6.561 -3.175 1.00 90.31 109 SER A O 1
ATOM 881 N N . LEU A 1 110 ? 5.770 5.692 -1.142 1.00 91.31 110 LEU A N 1
ATOM 882 C CA . LEU A 1 110 ? 6.991 4.876 -1.087 1.00 91.31 110 LEU A CA 1
ATOM 883 C C . LEU A 1 110 ? 7.040 3.885 -2.255 1.00 91.31 110 LEU A C 1
ATOM 885 O O . LEU A 1 110 ? 8.035 3.837 -2.968 1.00 91.31 110 LEU A O 1
ATOM 889 N N . PHE A 1 111 ? 5.927 3.192 -2.509 1.00 92.88 111 PHE A N 1
ATOM 890 C CA . PHE A 1 111 ? 5.768 2.315 -3.666 1.00 92.88 111 PHE A CA 1
ATOM 891 C C . PHE A 1 111 ? 6.112 3.023 -4.982 1.00 92.88 111 PHE A C 1
ATOM 893 O O . PHE A 1 111 ? 6.961 2.542 -5.724 1.00 92.88 111 PHE A O 1
ATOM 900 N N . ARG A 1 112 ? 5.507 4.188 -5.266 1.00 92.50 112 ARG A N 1
ATOM 901 C CA . ARG A 1 112 ? 5.745 4.894 -6.535 1.00 92.50 112 ARG A CA 1
ATOM 902 C C . ARG A 1 112 ? 7.199 5.335 -6.660 1.00 92.50 112 ARG A C 1
ATOM 904 O O . ARG A 1 112 ? 7.781 5.218 -7.730 1.00 92.50 112 ARG A O 1
ATOM 911 N N . TYR A 1 113 ? 7.789 5.814 -5.568 1.00 93.06 113 TYR A N 1
ATOM 912 C CA . TYR A 1 113 ? 9.186 6.223 -5.560 1.00 93.06 113 TYR A CA 1
ATOM 913 C C . TYR A 1 113 ? 10.131 5.059 -5.880 1.00 93.06 113 TYR A C 1
ATOM 915 O O . TYR A 1 113 ? 11.040 5.218 -6.693 1.00 93.06 113 TYR A O 1
ATOM 923 N N . GLY A 1 114 ? 9.892 3.879 -5.305 1.00 92.38 114 GLY A N 1
ATOM 924 C CA . GLY A 1 114 ? 10.676 2.692 -5.630 1.00 92.38 114 GLY A CA 1
ATOM 925 C C . GLY A 1 114 ? 10.390 2.136 -7.023 1.00 92.38 114 GLY A C 1
ATOM 926 O O . GLY A 1 114 ? 11.335 1.775 -7.716 1.00 92.38 114 GLY A O 1
ATOM 927 N N . LEU A 1 115 ? 9.138 2.143 -7.488 1.00 93.00 115 LEU A N 1
ATOM 928 C CA . LEU A 1 115 ? 8.788 1.736 -8.854 1.00 93.00 115 LEU A CA 1
ATOM 929 C C . LEU A 1 115 ? 9.505 2.602 -9.902 1.00 93.00 115 LEU A C 1
ATOM 931 O O . LEU A 1 115 ? 10.049 2.070 -10.866 1.00 93.00 115 LEU A O 1
ATOM 935 N N . ASP A 1 116 ? 9.567 3.920 -9.692 1.00 92.12 116 ASP A N 1
ATOM 936 C CA . ASP A 1 116 ? 10.298 4.837 -10.576 1.00 92.12 116 ASP A CA 1
ATOM 937 C C . ASP A 1 116 ? 11.805 4.513 -10.608 1.00 92.12 116 ASP A C 1
ATOM 939 O O . ASP A 1 116 ? 12.447 4.618 -11.654 1.00 92.12 116 ASP A O 1
ATOM 943 N N . LYS A 1 117 ? 12.383 4.098 -9.471 1.00 89.38 117 LYS A N 1
ATOM 944 C CA . LYS A 1 117 ? 13.784 3.655 -9.394 1.00 89.38 117 LYS A CA 1
ATOM 945 C C . LYS A 1 117 ? 13.993 2.321 -10.107 1.00 89.38 117 LYS A C 1
ATOM 947 O O . LYS A 1 117 ? 14.939 2.224 -10.878 1.00 89.38 117 LYS A O 1
ATOM 952 N N . ILE A 1 118 ? 13.104 1.343 -9.915 1.00 89.94 118 ILE A N 1
ATOM 953 C CA . ILE A 1 118 ? 13.133 0.063 -10.643 1.00 89.94 118 ILE A CA 1
ATOM 954 C C . ILE A 1 118 ? 13.088 0.324 -12.149 1.00 89.94 118 ILE A C 1
ATOM 956 O O . ILE A 1 118 ? 13.950 -0.162 -12.872 1.00 89.94 118 ILE A O 1
ATOM 960 N N . ARG A 1 119 ? 12.149 1.157 -12.616 1.00 89.50 119 ARG A N 1
ATOM 961 C CA . ARG A 1 119 ? 12.049 1.536 -14.033 1.00 89.50 119 ARG A CA 1
ATOM 962 C C . ARG A 1 119 ? 13.338 2.168 -14.549 1.00 89.50 119 ARG A C 1
ATOM 964 O O . ARG A 1 119 ? 13.799 1.783 -15.612 1.00 89.50 119 ARG A O 1
ATOM 971 N N . LYS A 1 120 ? 13.954 3.082 -13.792 1.00 87.88 120 LYS A N 1
ATOM 972 C CA . LYS A 1 120 ? 15.251 3.675 -14.165 1.00 87.88 120 LYS A CA 1
ATOM 973 C C . LYS A 1 120 ? 16.389 2.657 -14.245 1.00 87.88 120 LYS A C 1
ATOM 975 O O . LYS A 1 120 ? 17.261 2.821 -15.085 1.00 87.88 120 LYS A O 1
ATOM 980 N N . ILE A 1 121 ? 16.403 1.651 -13.370 1.00 85.75 121 ILE A N 1
ATOM 981 C CA . ILE A 1 121 ? 17.427 0.597 -13.374 1.00 85.75 121 ILE A CA 1
ATOM 982 C C . ILE A 1 121 ? 17.235 -0.324 -14.581 1.00 85.75 121 ILE A C 1
ATOM 984 O O . ILE A 1 121 ? 18.205 -0.625 -15.263 1.00 85.75 121 ILE A O 1
ATOM 988 N N . LEU A 1 122 ? 15.993 -0.740 -14.851 1.00 84.44 122 LEU A N 1
ATOM 989 C CA . LEU A 1 122 ? 15.662 -1.663 -15.941 1.00 84.44 122 LEU A CA 1
ATOM 990 C C . LEU A 1 122 ? 15.786 -1.022 -17.329 1.00 84.44 122 LEU A C 1
ATOM 992 O O . LEU A 1 122 ? 16.217 -1.684 -18.262 1.00 84.44 122 LEU A O 1
ATOM 996 N N . LEU A 1 123 ? 15.404 0.251 -17.464 1.00 83.44 123 LEU A N 1
ATOM 997 C CA . LEU A 1 123 ? 15.465 1.002 -18.726 1.00 83.44 123 LEU A CA 1
ATOM 998 C C . LEU A 1 123 ? 16.787 1.776 -18.893 1.00 83.44 123 LEU A C 1
ATOM 1000 O O . LEU A 1 123 ? 16.961 2.503 -19.867 1.00 83.44 123 LEU A O 1
ATOM 1004 N N . GLY A 1 124 ? 17.692 1.681 -17.916 1.00 74.94 124 GLY A N 1
ATOM 1005 C CA . GLY A 1 124 ? 18.996 2.338 -17.935 1.00 74.94 124 GLY A CA 1
ATOM 1006 C C . GLY A 1 124 ? 20.025 1.587 -18.785 1.00 74.94 124 GLY A C 1
ATOM 1007 O O . GLY A 1 124 ? 19.886 0.402 -19.069 1.00 74.94 124 GLY A O 1
ATOM 1008 N N . THR A 1 125 ? 21.097 2.279 -19.174 1.00 61.50 125 THR A N 1
ATOM 1009 C CA . THR A 1 125 ? 22.251 1.707 -19.893 1.00 61.50 125 THR A CA 1
ATOM 1010 C C . THR A 1 125 ? 22.969 0.618 -19.065 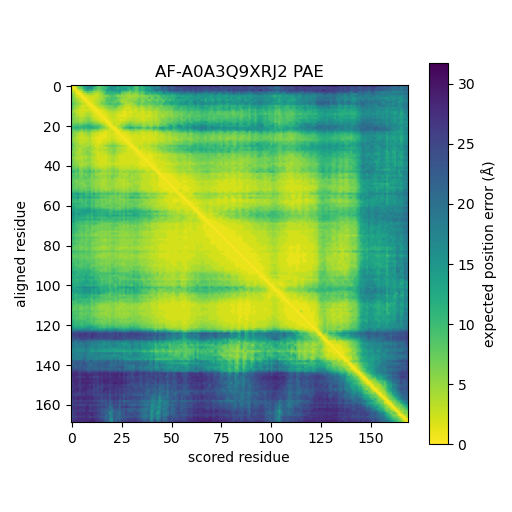1.00 61.50 125 THR A C 1
ATOM 1012 O O . THR A 1 125 ? 22.858 0.612 -17.835 1.00 61.50 125 THR A O 1
ATOM 1015 N N . PRO A 1 126 ? 23.785 -0.272 -19.680 1.00 62.97 126 PRO A N 1
ATOM 1016 C CA . PRO A 1 126 ? 24.406 -1.434 -19.013 1.00 62.97 126 PRO A CA 1
ATOM 1017 C C . PRO A 1 126 ? 25.291 -1.104 -17.795 1.00 62.97 126 PRO A C 1
ATOM 1019 O O . PRO A 1 126 ? 25.588 -1.980 -16.987 1.00 62.97 126 PRO A O 1
ATOM 1022 N N . ARG A 1 127 ? 25.648 0.172 -17.582 1.00 61.47 127 ARG A N 1
ATOM 1023 C CA . ARG A 1 127 ? 26.312 0.664 -16.358 1.00 61.47 127 ARG A CA 1
ATOM 1024 C C . ARG A 1 127 ? 25.507 0.393 -15.081 1.00 61.47 127 ARG A C 1
ATOM 1026 O O . ARG A 1 127 ? 26.081 0.343 -13.997 1.00 61.47 127 ARG A O 1
ATOM 1033 N N . CYS A 1 128 ? 24.195 0.185 -15.189 1.00 62.50 128 CYS A N 1
ATOM 1034 C CA . CYS A 1 128 ? 23.332 -0.152 -14.059 1.00 62.50 128 CYS A CA 1
ATOM 1035 C C . CYS A 1 128 ? 23.274 -1.657 -13.740 1.00 62.50 128 CYS A C 1
ATOM 1037 O O . CYS A 1 128 ? 22.552 -2.032 -12.817 1.00 62.50 128 CYS A O 1
ATOM 1039 N N . PHE A 1 129 ? 24.035 -2.522 -14.423 1.00 69.81 129 PHE A N 1
ATOM 1040 C CA . PHE A 1 129 ? 24.004 -3.973 -14.186 1.00 69.81 129 PHE A CA 1
ATOM 1041 C C . PHE A 1 129 ? 24.332 -4.348 -12.732 1.00 69.81 129 PHE A C 1
ATOM 1043 O O . PHE A 1 129 ? 23.599 -5.111 -12.111 1.00 69.81 129 PHE A O 1
ATOM 1050 N N . ASN A 1 130 ? 25.340 -3.719 -12.120 1.00 72.19 130 ASN A N 1
ATOM 1051 C CA . ASN A 1 130 ? 25.657 -3.931 -10.700 1.00 72.19 130 ASN A CA 1
ATOM 1052 C C . ASN A 1 130 ? 24.516 -3.497 -9.766 1.00 72.19 130 ASN A C 1
ATOM 1054 O O . ASN A 1 130 ? 24.286 -4.113 -8.725 1.00 72.19 130 ASN A O 1
ATOM 1058 N N . LEU A 1 131 ? 23.769 -2.459 -10.148 1.00 71.81 131 LEU A N 1
ATOM 1059 C CA . LEU A 1 131 ? 22.605 -1.987 -9.402 1.00 71.81 131 LEU A CA 1
ATOM 1060 C C . LEU A 1 131 ? 21.412 -2.939 -9.567 1.00 71.81 131 LEU A C 1
ATOM 1062 O O . LEU A 1 131 ? 20.676 -3.160 -8.609 1.00 71.81 131 LEU A O 1
ATOM 1066 N N . PHE A 1 132 ? 21.260 -3.552 -10.741 1.00 74.44 132 PHE A N 1
ATOM 1067 C CA . PHE A 1 132 ? 20.308 -4.633 -10.983 1.00 74.44 132 PHE A CA 1
ATOM 1068 C C . PHE A 1 132 ? 20.660 -5.894 -10.176 1.00 74.44 132 PHE A C 1
ATOM 1070 O O . PHE A 1 132 ? 19.794 -6.448 -9.504 1.00 74.44 132 PHE A O 1
ATOM 1077 N N . LEU A 1 133 ? 21.932 -6.298 -10.130 1.00 74.19 133 LEU A N 1
ATOM 1078 C CA . LEU A 1 133 ? 22.387 -7.410 -9.287 1.00 74.19 133 LEU A CA 1
ATOM 1079 C C . LEU A 1 133 ? 22.171 -7.129 -7.794 1.00 74.19 133 LEU A C 1
ATOM 1081 O O . LEU A 1 133 ? 21.746 -8.008 -7.045 1.00 74.19 133 LEU A O 1
ATOM 1085 N N . TRP A 1 134 ? 22.422 -5.898 -7.342 1.00 76.75 134 TRP A N 1
ATOM 1086 C CA . TRP A 1 134 ? 22.105 -5.488 -5.973 1.00 76.75 134 TRP A CA 1
ATOM 1087 C C . TRP A 1 134 ? 20.596 -5.518 -5.704 1.00 76.75 134 TRP A C 1
ATOM 1089 O O . TRP A 1 134 ? 20.162 -5.982 -4.646 1.00 76.75 134 TRP A O 1
ATOM 1099 N N . LEU A 1 135 ? 19.791 -5.091 -6.680 1.00 74.94 135 LEU A N 1
ATOM 1100 C CA . LEU A 1 135 ? 18.341 -5.196 -6.614 1.00 74.94 135 LEU A CA 1
ATOM 1101 C C . LEU A 1 135 ? 17.902 -6.657 -6.476 1.00 74.94 135 LEU A C 1
ATOM 1103 O O . LEU A 1 135 ? 17.073 -6.930 -5.621 1.00 74.94 135 LEU A O 1
ATOM 1107 N N . LEU A 1 136 ? 18.503 -7.599 -7.204 1.00 75.88 136 LEU A N 1
ATOM 1108 C CA . LEU A 1 136 ? 18.239 -9.034 -7.036 1.00 75.88 136 LEU A CA 1
ATOM 1109 C C . LEU A 1 136 ? 18.664 -9.553 -5.652 1.00 75.88 136 LEU A C 1
ATOM 1111 O O . LEU A 1 136 ? 17.928 -10.312 -5.025 1.00 75.88 136 LEU A O 1
ATOM 1115 N N . LYS A 1 137 ? 19.799 -9.100 -5.100 1.00 77.69 137 LYS A N 1
ATOM 1116 C CA . LYS A 1 137 ? 20.223 -9.467 -3.730 1.00 77.69 137 LYS A CA 1
ATOM 1117 C C . LYS A 1 137 ? 19.218 -9.034 -2.659 1.00 77.69 137 LYS A C 1
ATOM 1119 O O . LYS A 1 137 ? 19.092 -9.693 -1.627 1.00 77.69 137 LYS A O 1
ATOM 1124 N N . LEU A 1 138 ? 18.442 -7.980 -2.913 1.00 72.50 138 LEU A N 1
ATOM 1125 C CA . LEU A 1 138 ? 17.356 -7.530 -2.036 1.00 72.50 138 LEU A CA 1
ATOM 1126 C C . LEU A 1 138 ? 16.262 -8.603 -1.832 1.00 72.50 138 LEU A C 1
ATOM 1128 O O . LEU A 1 138 ? 15.479 -8.491 -0.876 1.00 72.50 138 LEU A O 1
ATOM 1132 N N . PHE A 1 139 ? 16.226 -9.623 -2.701 1.00 68.19 139 PHE A N 1
ATOM 1133 C CA . PHE A 1 139 ? 15.270 -10.729 -2.721 1.00 68.19 139 PHE A CA 1
ATOM 1134 C C . PHE A 1 139 ? 15.757 -11.949 -1.936 1.00 68.19 139 PHE A C 1
ATOM 1136 O O . PHE A 1 139 ? 14.936 -12.791 -1.587 1.00 68.19 139 PHE A O 1
ATOM 1143 N N . GLY A 1 140 ? 17.058 -12.058 -1.641 1.00 66.25 140 GLY A N 1
ATOM 1144 C CA . GLY A 1 140 ? 17.639 -13.221 -0.955 1.00 66.25 140 GLY A CA 1
ATOM 1145 C C . GLY A 1 140 ? 16.903 -13.623 0.335 1.00 66.25 140 GLY A C 1
ATOM 1146 O O . GLY A 1 140 ? 16.591 -14.799 0.501 1.00 66.25 140 GLY A O 1
ATOM 1147 N N . PRO A 1 141 ? 16.509 -12.671 1.207 1.00 68.31 141 PRO A N 1
ATOM 1148 C CA . PRO A 1 141 ? 15.729 -12.982 2.407 1.00 68.31 141 PRO A CA 1
ATOM 1149 C C . PRO A 1 141 ? 14.300 -13.474 2.135 1.00 68.31 141 PRO A C 1
ATOM 1151 O O . PRO A 1 141 ? 13.665 -13.981 3.047 1.00 68.31 141 PRO A O 1
ATOM 1154 N N . LEU A 1 142 ? 13.769 -13.264 0.925 1.00 59.31 142 LEU A N 1
ATOM 1155 C CA . LEU A 1 142 ? 12.429 -13.700 0.526 1.00 59.31 142 LEU A CA 1
AT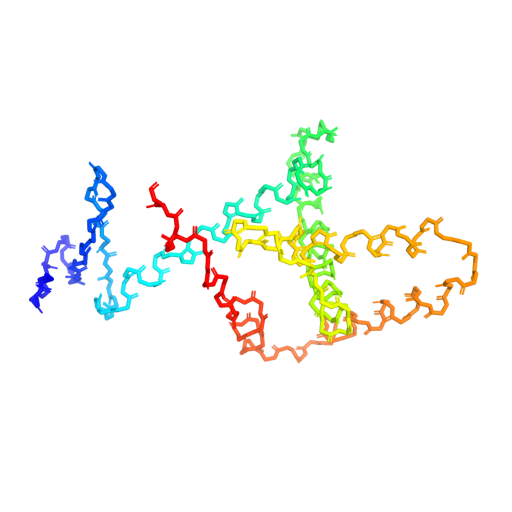OM 1156 C C . LEU A 1 142 ? 12.419 -15.141 -0.013 1.00 59.31 142 LEU A C 1
ATOM 1158 O O . LEU A 1 142 ? 11.394 -15.808 0.058 1.00 59.31 142 LEU A O 1
ATOM 1162 N N . LEU A 1 143 ? 13.558 -15.593 -0.549 1.00 58.84 143 LEU A N 1
ATOM 1163 C CA . LEU A 1 143 ? 13.772 -16.933 -1.111 1.00 58.84 143 LEU A CA 1
ATOM 1164 C C . LEU A 1 143 ? 14.398 -17.904 -0.099 1.00 58.84 1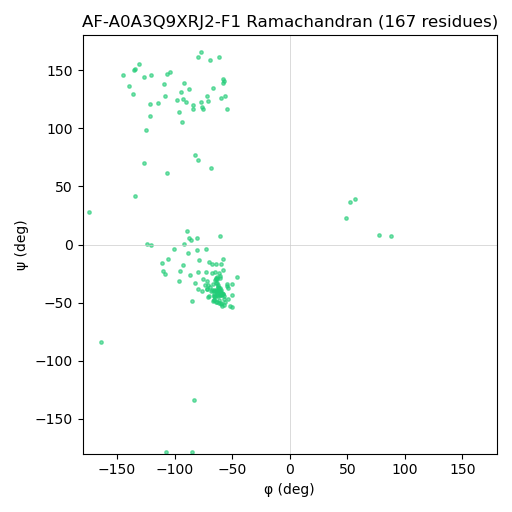43 LEU A C 1
ATOM 1166 O O . LEU A 1 143 ? 14.249 -19.113 -0.234 1.00 58.84 143 LEU A O 1
ATOM 1170 N N . SER A 1 144 ? 15.083 -17.385 0.924 1.00 56.38 144 SER A N 1
ATOM 1171 C CA . SER A 1 144 ? 15.540 -18.184 2.059 1.00 56.38 144 SER A CA 1
ATOM 1172 C C . SER A 1 144 ? 14.345 -18.491 2.962 1.00 56.38 144 SER A C 1
ATOM 1174 O O . SER A 1 144 ? 13.729 -17.580 3.515 1.00 56.38 144 SER A O 1
ATOM 1176 N N . SER A 1 145 ? 14.007 -19.772 3.106 1.00 49.12 145 SER A N 1
ATOM 1177 C CA . SER A 1 145 ? 12.836 -20.321 3.813 1.00 49.12 145 SER A CA 1
ATOM 1178 C C . SER A 1 145 ? 12.746 -19.995 5.317 1.00 49.12 145 SER A C 1
ATOM 1180 O O . SER A 1 145 ? 11.846 -20.475 6.003 1.00 49.12 145 SER A O 1
ATOM 1182 N N . SER A 1 146 ? 13.621 -19.134 5.834 1.00 46.97 146 SER A N 1
ATOM 1183 C CA . SER A 1 146 ? 13.648 -18.653 7.215 1.00 46.97 146 SER A CA 1
ATOM 1184 C C . SER A 1 146 ? 13.175 -17.201 7.306 1.00 46.97 146 SER A C 1
ATOM 1186 O O . SER A 1 146 ? 13.914 -16.314 7.731 1.00 46.97 146 SER A O 1
ATOM 1188 N N . ILE A 1 147 ? 11.926 -16.930 6.924 1.00 49.28 147 ILE A N 1
ATOM 1189 C CA . ILE A 1 147 ? 11.280 -15.664 7.283 1.00 49.28 147 ILE A CA 1
ATOM 1190 C C . ILE A 1 147 ? 10.497 -15.898 8.579 1.00 49.28 147 ILE A C 1
ATOM 1192 O O . ILE A 1 147 ? 9.426 -16.511 8.538 1.00 49.28 147 ILE A O 1
ATOM 1196 N N . PRO A 1 148 ? 10.957 -15.414 9.749 1.00 42.47 148 PRO A N 1
ATOM 1197 C CA . PRO A 1 148 ? 10.106 -15.415 10.927 1.00 42.47 148 PRO A CA 1
ATOM 1198 C C . PRO A 1 148 ? 8.867 -14.575 10.606 1.00 42.47 148 PRO A C 1
ATOM 1200 O O . PRO A 1 148 ? 8.983 -13.413 10.212 1.00 42.47 148 PRO A O 1
ATOM 1203 N N . LYS A 1 149 ? 7.671 -15.153 10.796 1.00 44.75 149 LYS A N 1
ATOM 1204 C CA . LYS A 1 149 ? 6.360 -14.510 10.553 1.00 44.75 149 LYS A CA 1
ATOM 1205 C C . LYS A 1 149 ? 6.287 -13.081 11.130 1.00 44.75 149 LYS A C 1
ATOM 1207 O O . LYS A 1 149 ? 5.623 -12.220 10.568 1.00 44.75 149 LYS A O 1
ATOM 1212 N N . ARG A 1 150 ? 7.055 -12.801 12.192 1.00 38.31 150 ARG A N 1
ATOM 1213 C CA . ARG A 1 150 ? 7.257 -11.485 12.828 1.00 38.31 150 ARG A CA 1
ATOM 1214 C C . ARG A 1 150 ? 7.719 -10.369 11.871 1.00 38.31 150 ARG A C 1
ATOM 1216 O O . ARG A 1 150 ? 7.277 -9.234 12.024 1.00 38.31 150 ARG A O 1
ATOM 1223 N N . PHE A 1 151 ? 8.528 -10.673 10.850 1.00 41.25 151 PHE A N 1
ATOM 1224 C CA . PHE A 1 151 ? 9.071 -9.669 9.920 1.00 41.25 151 PHE A CA 1
ATOM 1225 C C . PHE A 1 151 ? 8.011 -9.101 8.959 1.00 41.25 151 PHE A C 1
ATOM 1227 O O . PHE A 1 151 ? 8.074 -7.924 8.593 1.00 41.25 151 PHE A O 1
ATOM 1234 N N . PHE A 1 152 ? 7.010 -9.910 8.589 1.00 41.94 152 PHE A N 1
ATOM 1235 C CA . PHE A 1 152 ? 5.874 -9.464 7.776 1.00 41.94 152 PHE A CA 1
ATOM 1236 C C . PHE A 1 152 ? 4.975 -8.488 8.551 1.00 41.94 152 PHE A C 1
ATOM 1238 O O . PHE A 1 152 ? 4.559 -7.470 7.999 1.00 41.94 152 PHE A O 1
ATOM 1245 N N . TYR A 1 153 ? 4.744 -8.736 9.844 1.00 37.16 153 TYR A N 1
ATOM 1246 C CA . TYR A 1 153 ? 3.877 -7.886 10.666 1.00 37.16 153 TYR A CA 1
ATOM 1247 C C . TYR A 1 153 ? 4.532 -6.558 11.077 1.00 37.16 153 TYR A C 1
ATOM 1249 O O . TYR A 1 153 ? 3.871 -5.523 11.035 1.00 37.16 153 TYR A O 1
ATOM 1257 N N . GLU A 1 154 ? 5.825 -6.544 11.423 1.00 33.91 154 GLU A N 1
ATOM 1258 C CA . GLU A 1 154 ? 6.477 -5.323 11.934 1.00 33.91 154 GLU A CA 1
ATOM 1259 C C . GLU A 1 154 ? 6.948 -4.346 10.848 1.00 33.91 154 GLU A C 1
ATOM 1261 O O . GLU A 1 154 ? 6.929 -3.138 11.073 1.00 33.91 154 GLU A O 1
ATOM 1266 N N . LYS A 1 155 ? 7.376 -4.822 9.668 1.00 38.12 155 LYS A N 1
ATOM 1267 C CA . LYS A 1 155 ? 8.029 -3.954 8.661 1.00 38.12 155 LYS A CA 1
ATOM 1268 C C . LYS A 1 155 ? 7.212 -3.674 7.404 1.00 38.12 155 LYS A C 1
ATOM 1270 O O . LYS A 1 155 ? 7.471 -2.667 6.744 1.00 38.12 155 LYS A O 1
ATOM 1275 N N . ILE A 1 156 ? 6.251 -4.532 7.064 1.00 40.00 156 ILE A N 1
ATOM 1276 C CA . ILE A 1 156 ? 5.406 -4.357 5.870 1.00 40.00 156 ILE A CA 1
ATOM 1277 C C . ILE A 1 156 ? 4.079 -3.679 6.242 1.00 40.00 156 ILE A C 1
ATOM 1279 O O . ILE A 1 156 ? 3.579 -2.890 5.447 1.00 40.00 156 ILE A O 1
ATOM 1283 N N . ILE A 1 157 ? 3.571 -3.904 7.463 1.00 38.88 157 ILE A N 1
ATOM 1284 C CA . ILE A 1 157 ? 2.248 -3.423 7.912 1.00 38.88 157 ILE A CA 1
ATOM 1285 C C . ILE A 1 157 ? 2.338 -2.315 8.986 1.00 38.88 157 ILE A C 1
ATOM 1287 O O . ILE A 1 157 ? 1.385 -1.576 9.190 1.00 38.88 157 ILE A O 1
ATOM 1291 N N . PHE A 1 158 ? 3.484 -2.111 9.650 1.00 38.84 158 PHE A N 1
ATOM 1292 C CA . PHE A 1 158 ? 3.590 -1.142 10.753 1.00 38.84 158 PHE A CA 1
ATOM 1293 C C . PHE A 1 158 ? 4.731 -0.126 10.590 1.00 38.84 158 PHE A C 1
ATOM 1295 O O . PHE A 1 158 ? 5.669 -0.027 11.376 1.00 38.84 158 PHE A O 1
ATOM 1302 N N . ARG A 1 159 ? 4.571 0.778 9.623 1.00 32.03 159 ARG A N 1
ATOM 1303 C CA . ARG A 1 159 ? 4.679 2.198 9.978 1.00 32.03 159 ARG A CA 1
ATOM 1304 C C . ARG A 1 159 ? 3.363 2.828 9.583 1.00 32.03 159 ARG A C 1
ATOM 1306 O O . ARG A 1 159 ? 3.118 2.916 8.380 1.00 32.03 159 ARG A O 1
ATOM 1313 N N . PRO A 1 160 ? 2.526 3.256 10.543 1.00 34.00 160 PRO A N 1
ATOM 1314 C CA . PRO A 1 160 ? 1.293 3.899 10.168 1.00 34.00 160 PRO A CA 1
ATOM 1315 C C . PRO A 1 160 ? 1.661 5.075 9.268 1.00 34.00 160 PRO A C 1
ATOM 1317 O O . PRO A 1 160 ? 2.511 5.908 9.613 1.00 34.00 160 PRO A O 1
ATOM 1320 N N . VAL A 1 161 ? 1.029 5.148 8.099 1.00 40.56 161 VAL A N 1
ATOM 1321 C CA . VAL A 1 161 ? 0.911 6.399 7.347 1.00 40.56 161 VAL A CA 1
ATOM 1322 C C . VAL A 1 161 ? -0.015 7.302 8.175 1.00 40.56 161 VAL A C 1
ATOM 1324 O O . VAL A 1 161 ? -1.144 7.625 7.821 1.00 40.56 161 VAL A O 1
ATOM 1327 N N . GLN A 1 162 ? 0.473 7.684 9.355 1.00 40.22 162 GLN A N 1
ATOM 1328 C CA . GLN A 1 162 ? -0.180 8.524 10.338 1.00 40.22 162 GLN A CA 1
ATOM 1329 C C . GLN A 1 162 ? -0.017 9.965 9.867 1.00 40.22 162 GLN A C 1
ATOM 1331 O O . GLN A 1 162 ? 0.843 10.689 10.369 1.00 40.22 162 GLN A O 1
ATOM 1336 N N . ARG A 1 163 ? -0.745 10.348 8.809 1.00 37.75 163 ARG A N 1
ATOM 1337 C CA . ARG A 1 163 ? -0.964 11.764 8.455 1.00 37.75 163 ARG A CA 1
ATOM 1338 C C . ARG A 1 163 ? -1.923 12.015 7.289 1.00 37.75 163 ARG A C 1
ATOM 1340 O O . ARG A 1 163 ? -1.760 13.002 6.576 1.00 37.75 163 ARG A O 1
ATOM 1347 N N . GLN A 1 164 ? -2.898 11.141 7.031 1.00 39.03 164 GLN A N 1
ATOM 1348 C CA . GLN A 1 164 ? -3.875 11.417 5.963 1.00 39.03 164 GLN A CA 1
ATOM 1349 C C . GLN A 1 164 ? -5.273 11.826 6.421 1.00 39.03 164 GLN A C 1
ATOM 1351 O O . GLN A 1 164 ? -5.973 12.401 5.592 1.00 39.03 164 GLN A O 1
ATOM 1356 N N . MET A 1 165 ? -5.627 11.679 7.704 1.00 39.47 165 MET A N 1
ATOM 1357 C CA . MET A 1 165 ? -6.981 12.013 8.178 1.00 39.47 165 MET A CA 1
ATOM 1358 C C . MET A 1 165 ? -7.066 13.088 9.274 1.00 39.47 165 MET A C 1
ATOM 1360 O O . MET A 1 165 ? -8.166 13.514 9.585 1.00 39.47 165 MET A O 1
ATOM 1364 N N . ASP A 1 166 ? -5.949 13.649 9.752 1.00 33.59 166 ASP A N 1
ATOM 1365 C CA . ASP A 1 166 ? -5.985 14.839 10.635 1.00 33.59 166 ASP A CA 1
ATOM 1366 C C . ASP A 1 166 ? -6.181 16.154 9.846 1.00 33.59 166 ASP A C 1
ATOM 1368 O O . ASP A 1 166 ? -6.102 17.252 10.388 1.00 33.59 166 ASP A O 1
ATOM 1372 N N . LYS A 1 167 ? -6.400 16.058 8.527 1.00 30.78 167 LYS A N 1
ATOM 1373 C CA . LYS A 1 167 ? -6.666 17.192 7.630 1.00 30.78 167 LYS A CA 1
ATOM 1374 C C . LYS A 1 167 ? -7.830 16.914 6.685 1.00 30.78 167 LYS A C 1
ATOM 1376 O O . LYS A 1 167 ? -7.773 17.272 5.511 1.00 30.78 167 LYS A O 1
ATOM 1381 N N . VAL A 1 168 ? -8.890 16.299 7.194 1.00 34.28 168 VAL A N 1
ATOM 1382 C CA . VAL A 1 168 ? -10.215 16.631 6.669 1.00 34.28 168 VAL A CA 1
ATOM 1383 C C . VAL A 1 168 ? -10.624 17.906 7.415 1.00 34.28 168 VAL A C 1
ATOM 1385 O O . VAL A 1 168 ? -11.316 17.849 8.423 1.00 34.28 168 VAL A O 1
ATOM 1388 N N . LYS A 1 169 ? -10.049 19.042 6.988 1.00 34.88 169 LYS A N 1
ATOM 1389 C CA . LYS A 1 169 ? -10.622 20.367 7.264 1.00 34.88 169 LYS A CA 1
ATOM 1390 C C . LYS A 1 169 ? -11.930 20.465 6.520 1.00 34.88 169 LYS A C 1
ATOM 1392 O O . LYS A 1 169 ? -11.997 19.902 5.403 1.00 34.88 169 LYS A O 1
#

pLDDT: mean 78.58, std 18.56, range [30.78, 94.38]

Mean predicted aligned error: 10.84 Å

Foldseek 3Di:
DDPAWDDDPNDTWDWAWDDDPPDIDIFIGPDDNVCRVVVVVLVCVVVVVVVCCPPVHVNVVVPPDDDPVVNVVVVVVVVVLQVLLLVQLVVVCVVPNFDQDPLRHGPDDSSSSSRVVVCCLVVDDCVSVVVVVVSVVVCVQVPPPPDDPVCCCPPVRPDPPPPDPVPPD

Nearest PDB structures (foldseek):
  2d35-assembly1_A  TM=4.290E-01  e=8.130E+00  Escherichia coli
  4rwa-assembly1_A  TM=1.940E-01  e=1.912E+00  Escherichia coli

Secondary structure (DSSP, 8-state):
---SPEEETTEEEEEEEEE-SSSEEEEEESS-HHHHHHHHHTTHHHHHHHHHHTTTTT-GGGG----HHHHHHHHHHHHHHHHHHHHHHHHHHHHSPPPBPTTSSBSS-HHHHHHHHHHHHHSS-GGGHHHHHHHHHTTHHHHSS---THHHHHHTS-S--TTSSTT--

Radius of gyration: 20.21 Å; Cα contacts (8 Å, |Δi|>4): 148; chains: 1; bounding box: 52×43×49 Å

Solvent-accessible surface area (backbone atoms only — not comparable to full-atom values): 10137 Å² total; per-residue (Å²): 118,60,88,64,71,44,79,54,97,93,40,71,30,25,50,27,70,47,80,51,98,92,47,79,47,75,47,80,36,83,56,66,46,91,48,42,64,67,57,56,58,57,58,58,53,54,58,53,48,52,42,34,44,24,88,67,62,68,37,57,76,79,65,74,78,80,53,65,76,56,49,52,55,46,52,53,52,47,53,55,52,48,51,50,16,31,53,46,11,49,56,46,36,73,77,54,66,68,57,68,42,96,90,67,43,58,76,58,55,46,41,52,52,12,41,54,49,51,49,51,45,73,76,42,63,80,88,33,51,68,57,49,53,50,56,54,57,72,44,50,68,76,72,43,92,78,63,62,73,65,56,58,56,53,70,76,69,52,68,76,82,82,68,74,71,93,68,78,120